Protein AF-A0A937B3D4-F1 (afdb_monomer_lite)

Radius of gyration: 26.05 Å; chains: 1; bounding box: 84×43×48 Å

Sequence (98 aa):
MPPPDTAGPAAAGEEQGPRRQDEQPDSSAPVQVKDLTRLSRGEIDMLKRGGFDIHGEKEKDTTGPVDLFKDRAANIYGGRQDGTGEAEPLHDNIRNYR

Foldseek 3Di:
DDDDDDDDDDDDDPPPDDDPPDPPPCPVPFAFLLQWAFDDPVLVVLCVVQPNCPPVVPPPDDQADWGWTAHPQQFIWIGHPVRGDGTHGPRDGSVVRD

Structure (mmCIF, N/CA/C/O backbone):
data_AF-A0A937B3D4-F1
#
_entry.id   AF-A0A937B3D4-F1
#
loop_
_atom_site.group_PDB
_atom_site.id
_atom_site.type_symbol
_atom_site.label_atom_id
_atom_site.label_alt_id
_atom_site.label_comp_id
_atom_site.label_asym_id
_atom_site.label_entity_id
_atom_site.label_seq_id
_atom_site.pdbx_PDB_ins_code
_atom_site.Cartn_x
_atom_site.Cartn_y
_atom_site.Cartn_z
_atom_site.occupancy
_atom_site.B_iso_or_equiv
_atom_site.auth_seq_id
_atom_site.auth_comp_id
_atom_site.auth_asym_id
_atom_site.auth_atom_id
_atom_site.pdbx_PDB_model_num
ATOM 1 N N . MET A 1 1 ? 73.235 -32.144 -28.015 1.00 48.69 1 MET A N 1
ATOM 2 C CA . MET A 1 1 ? 71.859 -31.682 -28.282 1.00 48.69 1 MET A CA 1
ATOM 3 C C . MET A 1 1 ? 71.451 -30.753 -27.144 1.00 48.69 1 MET A C 1
ATOM 5 O O . MET A 1 1 ? 71.393 -31.239 -26.022 1.00 48.69 1 MET A O 1
ATOM 9 N N . PRO A 1 2 ? 71.289 -29.442 -27.380 1.00 59.44 2 PRO A N 1
ATOM 10 C CA . PRO A 1 2 ? 70.661 -28.526 -26.423 1.00 59.44 2 PRO A CA 1
ATOM 11 C C . PRO A 1 2 ? 69.119 -28.674 -26.442 1.00 59.44 2 PRO A C 1
ATOM 13 O O . PRO A 1 2 ? 68.587 -29.153 -27.447 1.00 59.44 2 PRO A O 1
ATOM 16 N N . PRO A 1 3 ? 68.405 -28.321 -25.354 1.00 66.50 3 PRO A N 1
ATOM 17 C CA . PRO A 1 3 ? 66.940 -28.372 -25.294 1.00 66.50 3 PRO A CA 1
ATOM 18 C C . PRO A 1 3 ? 66.286 -27.248 -26.124 1.00 66.50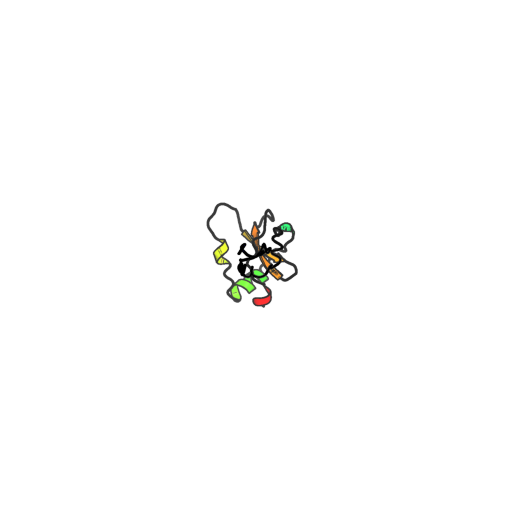 3 PRO A C 1
ATOM 20 O O . PRO A 1 3 ? 66.935 -26.232 -26.376 1.00 66.50 3 PRO A O 1
ATOM 23 N N . PRO A 1 4 ? 65.021 -27.420 -26.559 1.00 60.06 4 PRO A N 1
ATOM 24 C CA . PRO A 1 4 ? 64.327 -26.440 -27.383 1.00 60.06 4 PRO A CA 1
ATOM 25 C C . PRO A 1 4 ? 63.819 -25.249 -26.561 1.00 60.06 4 PRO A C 1
ATOM 27 O O . PRO A 1 4 ? 63.293 -25.407 -25.459 1.00 60.06 4 PRO A O 1
ATOM 30 N N . ASP A 1 5 ? 63.931 -24.066 -27.159 1.00 55.09 5 ASP A N 1
ATOM 31 C CA . ASP A 1 5 ? 63.152 -22.874 -26.838 1.00 55.09 5 ASP A CA 1
ATOM 32 C C . ASP A 1 5 ? 61.651 -23.198 -26.879 1.00 55.09 5 ASP A C 1
ATOM 34 O O . ASP A 1 5 ? 61.111 -23.639 -27.895 1.00 55.09 5 ASP A O 1
ATOM 38 N N . THR A 1 6 ? 60.944 -22.956 -25.781 1.00 64.56 6 THR A N 1
ATOM 39 C CA . THR A 1 6 ? 59.486 -22.797 -25.792 1.00 64.56 6 THR A CA 1
ATOM 40 C C . THR A 1 6 ? 59.162 -21.581 -24.944 1.00 64.56 6 THR A C 1
ATOM 42 O O . THR A 1 6 ? 58.922 -21.660 -23.742 1.00 64.56 6 THR A O 1
ATOM 45 N N . ALA A 1 7 ? 59.221 -20.424 -25.599 1.00 56.25 7 ALA A N 1
ATOM 46 C CA . ALA A 1 7 ? 58.589 -19.213 -25.120 1.00 56.25 7 ALA A CA 1
ATOM 47 C C . ALA A 1 7 ? 57.066 -19.382 -25.218 1.00 56.25 7 ALA A C 1
ATOM 49 O O . ALA A 1 7 ? 56.525 -19.626 -26.295 1.00 56.25 7 ALA A O 1
ATOM 50 N N . GLY A 1 8 ? 56.382 -19.228 -24.090 1.00 49.72 8 GLY A N 1
ATOM 51 C CA . GLY A 1 8 ? 54.931 -19.104 -24.043 1.00 49.72 8 GLY A CA 1
ATOM 52 C C . GLY A 1 8 ? 54.437 -18.990 -22.607 1.00 49.72 8 GLY A C 1
ATOM 53 O O . GLY A 1 8 ? 54.252 -20.016 -21.956 1.00 49.72 8 GLY A O 1
ATOM 54 N N . PRO A 1 9 ? 54.234 -17.776 -22.073 1.00 57.53 9 PRO A N 1
ATOM 55 C CA . PRO A 1 9 ? 53.463 -17.603 -20.861 1.00 57.53 9 PRO A CA 1
ATOM 56 C C . PRO A 1 9 ? 51.973 -17.426 -21.183 1.00 57.53 9 PRO A C 1
ATOM 58 O O . PRO A 1 9 ? 51.603 -16.848 -22.201 1.00 57.53 9 PRO A O 1
ATOM 61 N N . ALA A 1 10 ? 51.166 -17.846 -20.207 1.00 42.47 10 ALA A N 1
ATOM 62 C CA . ALA A 1 10 ? 49.790 -17.433 -19.938 1.00 42.47 10 ALA A CA 1
ATOM 63 C C . ALA A 1 10 ? 48.692 -17.978 -20.870 1.00 42.47 10 ALA A C 1
ATOM 65 O O . ALA A 1 10 ? 48.411 -17.441 -21.932 1.00 42.47 10 ALA A O 1
ATOM 66 N N . ALA A 1 11 ? 47.959 -18.990 -20.410 1.00 45.22 11 ALA A N 1
ATOM 67 C CA . ALA A 1 11 ? 46.813 -18.782 -19.518 1.00 45.22 11 ALA A CA 1
ATOM 68 C C . ALA A 1 11 ? 46.056 -20.113 -19.395 1.00 45.22 11 ALA A C 1
ATOM 70 O O . ALA A 1 11 ? 45.165 -20.429 -20.178 1.00 45.22 11 ALA A O 1
ATOM 71 N N . ALA A 1 12 ? 46.454 -20.921 -18.414 1.00 50.56 12 ALA A N 1
ATOM 72 C CA . ALA A 1 12 ? 45.562 -21.922 -17.854 1.00 50.56 12 ALA A CA 1
ATOM 73 C C . ALA A 1 12 ? 44.542 -21.186 -16.979 1.00 50.56 12 ALA A C 1
ATOM 75 O O . ALA A 1 12 ? 44.935 -20.354 -16.162 1.00 50.56 12 ALA A O 1
ATOM 76 N N . GLY A 1 13 ? 43.263 -21.502 -17.146 1.00 48.06 13 GLY A N 1
ATOM 77 C CA . GLY A 1 13 ? 42.204 -21.002 -16.279 1.00 48.06 13 GLY A CA 1
ATOM 78 C C . GLY A 1 13 ? 40.923 -20.755 -17.049 1.00 48.06 13 GLY A C 1
ATOM 79 O O . GLY A 1 13 ? 40.628 -19.629 -17.429 1.00 48.06 13 GLY A O 1
ATOM 80 N N . GLU A 1 14 ? 40.161 -21.820 -17.272 1.00 53.94 14 GLU A N 1
ATOM 81 C CA . GLU A 1 14 ? 38.732 -21.735 -17.554 1.00 53.94 14 GLU A CA 1
ATOM 82 C C . GLU A 1 14 ? 38.040 -21.034 -16.375 1.00 53.94 14 GLU A C 1
ATOM 84 O O . GLU A 1 14 ? 37.559 -21.668 -15.440 1.00 53.94 14 GLU A O 1
ATOM 89 N N . GLU A 1 15 ? 37.999 -19.704 -16.392 1.00 52.56 15 GLU A N 1
ATOM 90 C CA . GLU A 1 15 ? 37.149 -18.930 -15.493 1.00 52.56 15 GLU A CA 1
ATOM 91 C C . GLU A 1 15 ? 35.716 -18.919 -16.039 1.00 52.56 15 GLU A C 1
ATOM 93 O O . GLU A 1 15 ? 35.210 -17.911 -16.526 1.00 52.56 15 GLU A O 1
ATOM 98 N N . GLN A 1 16 ? 35.018 -20.053 -15.932 1.00 49.69 16 GLN A N 1
ATOM 99 C CA . GLN A 1 16 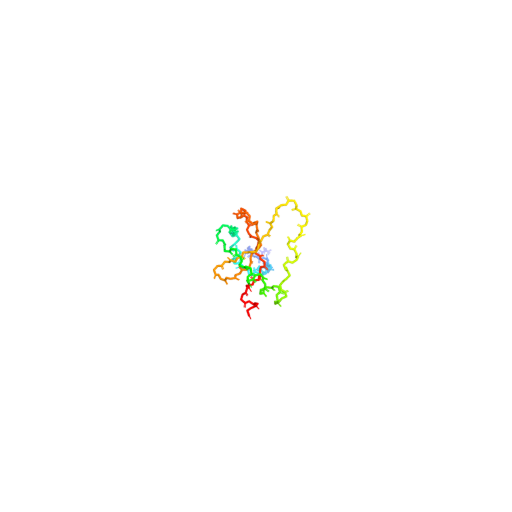? 33.555 -20.032 -15.837 1.00 49.69 16 GLN A CA 1
ATOM 100 C C . GLN A 1 16 ? 33.174 -19.712 -14.387 1.00 49.69 16 GLN A C 1
ATOM 102 O O . GLN A 1 16 ? 32.668 -20.549 -13.641 1.00 49.69 16 GLN A O 1
ATOM 107 N N . GLY A 1 17 ? 33.463 -18.473 -13.982 1.00 43.88 17 GLY A N 1
ATOM 108 C CA . GLY A 1 17 ? 32.870 -17.866 -12.795 1.00 43.88 17 GLY A CA 1
ATOM 109 C C . GLY A 1 17 ? 31.349 -17.755 -12.971 1.00 43.88 17 GLY A C 1
ATOM 110 O O . GLY A 1 17 ? 30.868 -17.644 -14.103 1.00 43.88 17 GLY A O 1
ATOM 111 N N . PRO A 1 18 ? 30.566 -17.837 -11.882 1.00 50.75 18 PRO A N 1
ATOM 112 C CA . PRO A 1 18 ? 29.126 -18.032 -11.957 1.00 50.75 18 PRO A CA 1
ATOM 113 C C . PRO A 1 18 ? 28.473 -16.886 -12.728 1.00 50.75 18 PRO A C 1
ATOM 115 O O . PRO A 1 18 ? 28.790 -15.719 -12.496 1.00 50.75 18 PRO A O 1
ATOM 118 N N . ARG A 1 19 ? 27.528 -17.234 -13.614 1.00 51.69 19 ARG A N 1
ATOM 119 C CA . ARG A 1 19 ? 26.528 -16.311 -14.161 1.00 51.69 19 ARG A CA 1
ATOM 120 C C . ARG A 1 19 ? 25.948 -15.516 -12.993 1.00 51.69 19 ARG A C 1
ATOM 122 O O . ARG A 1 19 ? 25.121 -16.044 -12.250 1.00 51.69 19 ARG A O 1
ATOM 129 N N . ARG A 1 20 ? 26.409 -14.279 -12.797 1.00 54.53 20 ARG A N 1
ATOM 130 C CA . ARG A 1 20 ? 25.749 -13.366 -11.873 1.00 54.53 20 ARG A CA 1
ATOM 131 C C . ARG A 1 20 ? 24.444 -12.978 -12.540 1.00 54.53 20 ARG A C 1
ATOM 133 O O . ARG A 1 20 ? 24.428 -12.280 -13.547 1.00 54.53 20 ARG A O 1
ATOM 140 N N . GLN A 1 21 ? 23.413 -13.634 -12.020 1.00 47.97 21 GLN A N 1
ATOM 141 C CA . GLN A 1 21 ? 22.006 -13.302 -12.103 1.00 47.97 21 GLN A CA 1
ATOM 142 C C . GLN A 1 21 ? 21.818 -11.809 -12.324 1.00 47.97 21 GLN A C 1
ATOM 144 O O . GLN A 1 21 ? 22.437 -11.005 -11.631 1.00 47.97 21 GLN A O 1
ATOM 149 N N . ASP A 1 22 ? 20.984 -11.518 -13.316 1.00 44.78 22 ASP A N 1
ATOM 150 C CA . ASP A 1 22 ? 20.075 -10.387 -13.366 1.00 44.78 22 ASP A CA 1
ATOM 151 C C . ASP A 1 22 ? 20.440 -9.273 -12.389 1.00 44.78 22 ASP A C 1
ATOM 153 O O . ASP A 1 22 ? 20.007 -9.252 -11.237 1.00 44.78 22 ASP A O 1
ATOM 157 N N . GLU A 1 23 ? 21.224 -8.321 -12.886 1.00 46.25 23 GLU A N 1
ATOM 158 C CA . GLU A 1 23 ? 21.262 -6.967 -12.356 1.00 46.25 23 GLU A CA 1
ATOM 159 C C . GLU A 1 23 ? 19.861 -6.376 -12.600 1.00 46.25 23 GLU A C 1
ATOM 161 O O . GLU A 1 23 ? 19.624 -5.583 -13.512 1.00 46.25 23 GLU A O 1
ATOM 166 N N . GLN A 1 24 ? 18.874 -6.851 -11.827 1.00 50.38 24 GLN A N 1
ATOM 167 C CA . GLN A 1 24 ? 17.694 -6.061 -11.548 1.00 50.38 24 GLN A CA 1
ATOM 168 C C . GLN A 1 24 ? 18.250 -4.745 -11.018 1.00 50.38 24 GLN A C 1
ATOM 170 O O . GLN A 1 24 ? 19.084 -4.769 -10.107 1.00 50.38 24 GLN A O 1
ATOM 175 N N . PRO A 1 25 ? 17.850 -3.596 -11.579 1.00 47.69 25 PRO A N 1
ATOM 176 C CA . PRO A 1 25 ? 18.071 -2.354 -10.890 1.00 47.69 25 PRO A CA 1
ATOM 177 C C . PRO A 1 25 ? 17.204 -2.448 -9.637 1.00 47.69 25 PRO A C 1
ATOM 179 O O . PRO A 1 25 ? 16.044 -2.042 -9.635 1.00 47.69 25 PRO A O 1
ATOM 182 N N . ASP A 1 26 ? 17.775 -2.998 -8.570 1.00 51.81 26 ASP A N 1
ATOM 183 C CA . ASP A 1 26 ? 17.441 -2.644 -7.209 1.00 51.81 26 ASP A CA 1
ATOM 184 C C . ASP A 1 26 ? 17.778 -1.152 -7.131 1.00 51.81 26 ASP A C 1
ATOM 186 O O . ASP A 1 26 ? 18.836 -0.708 -6.690 1.00 51.81 26 ASP A O 1
ATOM 190 N N . SER A 1 27 ? 16.887 -0.332 -7.691 1.00 50.94 27 SER A N 1
ATOM 191 C CA . SER A 1 27 ? 16.747 1.056 -7.300 1.00 50.94 27 SER A CA 1
ATOM 192 C C . SER A 1 27 ? 16.192 1.010 -5.882 1.00 50.94 27 SER A C 1
ATOM 194 O O . SER A 1 27 ? 15.046 1.376 -5.644 1.00 50.94 27 SER A O 1
ATOM 196 N N . SER A 1 28 ? 17.026 0.535 -4.950 1.00 57.03 28 SER A N 1
ATOM 197 C CA . SER A 1 28 ? 16.855 0.527 -3.500 1.00 57.03 28 SER A CA 1
ATOM 198 C C . SER A 1 28 ? 16.951 1.959 -2.965 1.00 57.03 28 SER A C 1
ATOM 200 O O . SER A 1 28 ? 17.588 2.227 -1.948 1.00 57.03 28 SER A O 1
ATOM 202 N N . ALA A 1 29 ? 16.377 2.927 -3.684 1.00 61.22 29 ALA A N 1
ATOM 203 C CA . ALA A 1 29 ? 16.119 4.222 -3.102 1.00 61.22 29 ALA A CA 1
ATOM 204 C C . ALA A 1 29 ? 15.022 3.987 -2.061 1.00 61.22 29 ALA A C 1
ATOM 206 O O . ALA A 1 29 ? 13.951 3.489 -2.425 1.00 61.22 29 ALA A O 1
ATOM 207 N N . PRO A 1 30 ? 15.273 4.294 -0.782 1.00 67.25 30 PRO A N 1
ATOM 208 C CA . PRO A 1 30 ? 14.258 4.110 0.230 1.00 67.25 30 PRO A CA 1
ATOM 209 C C . PRO A 1 30 ? 13.055 4.979 -0.118 1.00 67.25 30 PRO A C 1
ATOM 211 O O . PRO A 1 30 ? 13.154 6.205 -0.236 1.00 67.25 30 PRO A O 1
ATOM 214 N N . VAL A 1 31 ? 11.918 4.327 -0.344 1.00 82.62 31 VAL A N 1
ATOM 215 C CA . VAL A 1 31 ? 10.670 5.012 -0.657 1.00 82.62 31 VAL A CA 1
ATOM 216 C C . VAL A 1 31 ? 10.186 5.641 0.637 1.00 82.62 31 VAL A C 1
ATOM 218 O O . VAL A 1 31 ? 9.914 4.939 1.602 1.00 82.62 31 VAL A O 1
ATOM 221 N N . GLN A 1 32 ? 10.104 6.967 0.704 1.00 86.81 32 GLN A N 1
ATOM 222 C CA . GLN A 1 32 ? 9.613 7.617 1.915 1.00 86.81 32 GLN A CA 1
ATOM 223 C C . GLN A 1 32 ? 8.092 7.569 1.949 1.00 86.81 32 GLN A C 1
ATOM 225 O O . GLN A 1 32 ? 7.423 7.840 0.952 1.00 86.81 32 GLN A O 1
ATOM 230 N N . VAL A 1 33 ? 7.532 7.335 3.137 1.00 85.56 33 VAL A N 1
ATOM 231 C CA . VAL A 1 33 ? 6.074 7.329 3.339 1.00 85.56 33 VAL A CA 1
ATOM 232 C C . VAL A 1 33 ? 5.434 8.657 2.892 1.00 85.56 33 VAL A C 1
ATOM 234 O O . VAL A 1 33 ? 4.305 8.674 2.412 1.00 85.56 33 VAL A O 1
ATOM 237 N N . LYS A 1 34 ? 6.171 9.774 2.990 1.00 86.44 34 LYS A N 1
ATOM 238 C CA . LYS A 1 34 ? 5.722 11.115 2.568 1.00 86.44 34 LYS A CA 1
ATOM 239 C C . LYS A 1 34 ? 5.473 11.251 1.068 1.00 86.44 34 LYS A C 1
ATOM 241 O O . LYS A 1 34 ? 4.647 12.073 0.677 1.00 86.44 34 LYS A O 1
ATOM 246 N N . ASP A 1 35 ? 6.186 10.483 0.250 1.00 87.56 35 ASP A N 1
ATOM 247 C CA . ASP A 1 35 ? 6.051 10.501 -1.209 1.00 87.56 35 ASP A CA 1
ATOM 248 C C . ASP A 1 35 ? 4.926 9.574 -1.696 1.00 87.56 35 ASP A C 1
ATOM 250 O O . ASP A 1 35 ? 4.568 9.571 -2.878 1.00 87.56 35 ASP A O 1
ATOM 254 N N . LEU A 1 36 ? 4.339 8.800 -0.779 1.00 88.88 36 LEU A N 1
ATOM 255 C CA . LEU A 1 36 ? 3.276 7.855 -1.057 1.00 88.88 36 LEU A CA 1
ATOM 256 C C . LEU A 1 36 ? 1.906 8.393 -0.654 1.00 88.88 36 LEU A C 1
ATOM 258 O O . LEU A 1 36 ? 1.739 9.253 0.210 1.00 88.88 36 LEU A O 1
ATOM 262 N N . THR A 1 37 ? 0.879 7.847 -1.294 1.00 91.06 37 THR A N 1
ATOM 263 C CA . THR A 1 37 ? -0.511 8.151 -0.966 1.00 91.06 37 THR A CA 1
ATOM 264 C C . THR A 1 37 ? -1.046 7.087 -0.026 1.00 91.06 37 THR A C 1
ATOM 266 O O . THR A 1 37 ? -1.054 5.913 -0.379 1.00 91.06 37 THR A O 1
ATOM 269 N N . ARG A 1 38 ? -1.543 7.477 1.150 1.00 89.94 38 ARG A N 1
ATOM 270 C CA . ARG A 1 38 ? -2.219 6.538 2.057 1.00 89.94 38 ARG A CA 1
ATOM 271 C C . ARG A 1 38 ? -3.420 5.901 1.360 1.00 89.94 38 ARG A C 1
ATOM 273 O O . ARG A 1 38 ? -4.188 6.596 0.688 1.00 89.94 38 ARG A O 1
ATOM 280 N N . LEU A 1 39 ? -3.591 4.594 1.530 1.00 88.50 39 LEU A N 1
ATOM 281 C CA . LEU A 1 39 ? -4.752 3.896 1.001 1.00 88.50 39 LEU A CA 1
ATOM 282 C C . LEU A 1 39 ? -6.034 4.412 1.654 1.00 88.50 39 LEU A C 1
ATOM 284 O O . LEU A 1 39 ? -6.123 4.622 2.865 1.00 88.50 39 LEU A O 1
ATOM 288 N N . SER A 1 40 ? -7.060 4.609 0.833 1.00 89.00 40 SER A N 1
ATOM 289 C CA . SER A 1 40 ? -8.379 4.984 1.335 1.00 89.00 40 SER A CA 1
ATOM 290 C C . SER A 1 40 ? -9.056 3.799 2.024 1.00 89.00 40 SER A C 1
ATOM 292 O O . SER A 1 40 ? -8.786 2.642 1.715 1.00 89.00 40 SER A O 1
ATOM 294 N N . ARG A 1 41 ? -10.040 4.059 2.893 1.00 86.31 41 ARG A N 1
ATOM 295 C CA . ARG A 1 41 ? -10.806 2.983 3.546 1.00 86.31 41 ARG A CA 1
ATOM 296 C C . ARG A 1 41 ? -11.407 1.985 2.545 1.00 86.31 41 ARG A C 1
ATOM 298 O O . ARG A 1 41 ? -11.309 0.788 2.761 1.00 86.31 41 ARG A O 1
ATOM 305 N N . GLY A 1 42 ? -11.956 2.472 1.429 1.00 89.06 42 GLY A N 1
ATOM 306 C CA . GLY A 1 42 ? -12.501 1.608 0.374 1.00 89.06 42 GLY A CA 1
ATOM 307 C C . GLY A 1 42 ? -11.450 0.739 -0.326 1.00 89.06 42 GLY A C 1
ATOM 308 O O . GLY A 1 42 ? -11.752 -0.376 -0.730 1.00 89.06 42 GLY A O 1
ATOM 309 N N . GLU A 1 43 ? -10.214 1.225 -0.422 1.00 88.75 43 GLU A N 1
ATOM 310 C CA . GLU A 1 43 ? -9.077 0.488 -0.982 1.00 88.75 43 GLU A CA 1
ATOM 311 C C . GLU A 1 43 ? -8.604 -0.610 -0.029 1.00 88.75 43 GLU A C 1
ATOM 313 O O . GLU A 1 43 ? -8.408 -1.748 -0.436 1.00 88.75 43 GLU A O 1
ATOM 318 N N . ILE A 1 44 ? -8.525 -0.298 1.264 1.00 86.56 44 ILE A N 1
ATOM 319 C CA . ILE A 1 44 ? -8.240 -1.280 2.315 1.00 86.56 44 ILE A CA 1
ATOM 320 C C . ILE A 1 44 ? -9.330 -2.365 2.353 1.00 86.56 44 ILE A C 1
ATOM 322 O O . ILE A 1 44 ? -9.023 -3.549 2.469 1.00 86.56 44 ILE A O 1
ATOM 326 N N . ASP A 1 45 ? -10.607 -1.991 2.239 1.00 87.94 45 ASP A N 1
ATOM 327 C CA . ASP A 1 45 ? -11.719 -2.948 2.161 1.00 87.94 45 ASP A CA 1
ATOM 328 C C . ASP A 1 45 ? -11.644 -3.830 0.898 1.00 87.94 45 ASP A C 1
ATOM 330 O O . ASP A 1 45 ? -11.950 -5.021 0.964 1.00 87.94 45 ASP A O 1
ATOM 334 N N . MET A 1 46 ? -11.207 -3.276 -0.237 1.00 88.75 46 MET A N 1
ATOM 335 C CA . MET A 1 46 ? -10.983 -4.019 -1.483 1.00 88.75 46 MET A CA 1
ATOM 336 C C . MET A 1 46 ? -9.869 -5.061 -1.324 1.00 88.75 46 MET A C 1
ATOM 338 O O . MET A 1 46 ? -10.076 -6.230 -1.644 1.00 88.75 46 MET A O 1
ATOM 342 N N . LEU A 1 47 ? -8.740 -4.667 -0.731 1.00 86.88 47 LEU A N 1
ATOM 343 C CA . LEU A 1 47 ? -7.630 -5.562 -0.402 1.00 86.88 47 LEU A CA 1
ATOM 344 C C . LEU A 1 47 ? -8.080 -6.722 0.494 1.00 86.88 47 LEU A C 1
ATOM 346 O O . LEU A 1 47 ? -7.865 -7.885 0.158 1.00 86.88 47 LEU A O 1
ATOM 350 N N . LYS A 1 48 ? -8.804 -6.423 1.580 1.00 85.19 48 LYS A N 1
ATOM 351 C CA . LYS A 1 48 ? -9.362 -7.455 2.472 1.00 85.19 48 LYS A CA 1
ATOM 352 C C . LYS A 1 48 ? -10.298 -8.410 1.742 1.00 85.19 48 LYS A C 1
ATOM 354 O O . LYS A 1 48 ? -10.262 -9.612 1.988 1.00 85.19 48 LYS A O 1
ATOM 359 N N . ARG A 1 49 ? -11.152 -7.889 0.856 1.00 86.81 49 ARG A N 1
ATOM 360 C CA . ARG A 1 49 ? -12.094 -8.710 0.081 1.00 86.81 49 ARG A CA 1
ATOM 361 C C . ARG A 1 49 ? -11.396 -9.630 -0.906 1.00 86.81 49 ARG A C 1
ATOM 363 O O . ARG A 1 49 ? -11.858 -10.751 -1.082 1.00 86.81 49 ARG A O 1
ATOM 370 N N . GLY A 1 50 ? -10.318 -9.175 -1.533 1.00 83.12 50 GLY A N 1
ATOM 371 C CA . GLY A 1 50 ? -9.553 -10.008 -2.453 1.00 83.12 50 GLY A CA 1
ATOM 372 C C . GLY A 1 50 ? -8.460 -10.846 -1.777 1.00 83.12 50 GLY A C 1
ATOM 373 O O . GLY A 1 50 ? -7.653 -11.452 -2.472 1.00 83.12 50 GLY A O 1
ATOM 374 N N . GLY A 1 51 ? -8.457 -10.931 -0.442 1.00 81.94 51 GLY A N 1
ATOM 375 C CA . GLY A 1 51 ? -7.608 -11.858 0.310 1.00 81.94 51 GLY A CA 1
ATOM 376 C C . GLY A 1 51 ? -6.195 -11.354 0.599 1.00 81.94 51 GLY A C 1
ATOM 377 O O . GLY A 1 51 ? -5.342 -12.157 0.961 1.00 81.94 51 GLY A O 1
ATOM 378 N N . PHE A 1 52 ? -5.937 -10.052 0.458 1.00 83.31 52 PHE A N 1
ATOM 379 C CA . PHE A 1 52 ? -4.681 -9.458 0.904 1.00 83.31 52 PHE A CA 1
ATOM 380 C C . PHE A 1 52 ? -4.618 -9.485 2.438 1.00 83.31 52 PHE A C 1
ATOM 382 O O . PHE A 1 52 ? -5.508 -8.960 3.121 1.00 83.31 52 PHE A O 1
ATOM 389 N N . ASP A 1 53 ? -3.579 -10.115 2.984 1.00 73.12 53 ASP A N 1
ATOM 390 C CA . ASP A 1 53 ? -3.416 -10.264 4.427 1.00 73.12 53 ASP A CA 1
ATOM 391 C C . ASP A 1 53 ? -2.840 -8.981 5.042 1.00 73.12 53 ASP A C 1
ATOM 393 O O . ASP A 1 53 ? -1.638 -8.789 5.169 1.00 73.12 53 ASP A O 1
ATOM 397 N N . ILE A 1 54 ? -3.739 -8.083 5.449 1.00 67.38 54 ILE A N 1
ATOM 398 C CA . ILE A 1 54 ? -3.400 -6.861 6.206 1.00 67.38 54 ILE A CA 1
ATOM 399 C C . ILE A 1 54 ? -3.116 -7.195 7.686 1.00 67.38 54 ILE A C 1
ATOM 401 O O . ILE A 1 54 ? -2.851 -6.316 8.505 1.00 67.38 54 ILE A O 1
ATOM 405 N N . HIS A 1 55 ? -3.246 -8.467 8.078 1.00 60.19 55 HIS A N 1
ATOM 406 C CA . HIS A 1 55 ? -3.126 -8.911 9.461 1.00 60.19 55 HIS A CA 1
ATOM 407 C C . HIS A 1 55 ? -1.676 -9.211 9.878 1.00 60.19 55 HIS A C 1
ATOM 409 O O . HIS A 1 55 ? -1.423 -9.247 11.085 1.00 60.19 55 HIS A O 1
ATOM 415 N N . GLY A 1 56 ? -0.735 -9.313 8.933 1.00 49.22 56 GLY A N 1
ATOM 416 C CA . GLY A 1 56 ? 0.706 -9.433 9.198 1.00 49.22 56 GLY A CA 1
ATOM 417 C C . GLY A 1 56 ? 1.362 -8.190 9.821 1.00 49.22 56 GLY A C 1
ATOM 418 O O . GLY A 1 56 ? 2.252 -8.321 10.650 1.00 49.22 56 GLY A O 1
ATOM 419 N N . GLU A 1 57 ? 0.870 -6.979 9.541 1.00 50.53 57 GLU A N 1
ATOM 420 C CA . GLU A 1 57 ? 1.460 -5.719 10.049 1.00 50.53 57 GLU A CA 1
ATOM 421 C C . GLU A 1 57 ? 1.064 -5.365 11.494 1.00 50.53 57 GLU A C 1
ATOM 423 O O . GLU A 1 57 ? 1.372 -4.286 12.001 1.00 50.53 57 GLU A O 1
ATOM 428 N N . LYS A 1 58 ? 0.397 -6.282 12.205 1.00 48.25 58 LYS A N 1
ATOM 429 C CA . LYS A 1 58 ? 0.309 -6.229 13.671 1.00 48.25 58 LYS A CA 1
ATOM 430 C C . LYS A 1 58 ? 1.438 -7.029 14.314 1.00 48.25 58 LYS A C 1
ATOM 432 O O . LYS A 1 58 ? 1.219 -7.646 15.360 1.00 48.25 58 LYS A O 1
ATOM 437 N N . GLU A 1 59 ? 2.632 -7.045 13.723 1.00 45.25 59 GLU A N 1
ATOM 438 C CA . GLU A 1 59 ? 3.788 -7.485 14.485 1.00 45.25 59 GLU A CA 1
ATOM 439 C C . GLU A 1 59 ? 4.018 -6.515 15.642 1.00 45.25 59 GLU A C 1
ATOM 441 O O . GLU A 1 59 ? 4.042 -5.289 15.544 1.00 45.25 59 GLU A O 1
ATOM 446 N N . LYS A 1 60 ? 4.013 -7.139 16.805 1.00 43.66 60 LYS A N 1
ATOM 447 C CA . LYS A 1 60 ? 3.845 -6.580 18.128 1.00 43.66 60 LYS A CA 1
ATOM 448 C C . LYS A 1 60 ? 5.177 -5.989 18.583 1.00 43.66 60 LYS A C 1
ATOM 450 O O . LYS A 1 60 ? 5.700 -6.433 19.593 1.00 43.66 60 LYS A O 1
ATOM 455 N N . ASP A 1 61 ? 5.728 -5.026 17.846 1.00 43.59 61 ASP A N 1
ATOM 456 C CA . ASP A 1 61 ? 7.029 -4.445 18.177 1.00 43.59 61 ASP A CA 1
ATOM 457 C C . ASP A 1 61 ? 7.034 -2.912 18.066 1.00 43.59 61 ASP A C 1
ATOM 459 O O . ASP A 1 61 ? 7.279 -2.311 17.027 1.00 43.59 61 ASP A O 1
ATOM 463 N N . THR A 1 62 ? 6.701 -2.278 19.194 1.00 47.31 62 THR A N 1
ATOM 464 C CA . THR A 1 62 ? 7.329 -1.049 19.723 1.00 47.31 62 THR A CA 1
ATOM 465 C C . THR A 1 62 ? 7.390 0.219 18.834 1.00 47.31 62 THR A C 1
ATOM 467 O O . THR A 1 62 ? 8.007 1.208 19.224 1.00 47.31 62 THR A O 1
ATOM 470 N N . THR A 1 63 ? 6.707 0.259 17.685 1.00 51.62 63 THR A N 1
ATOM 471 C CA . THR A 1 63 ? 6.912 1.268 16.624 1.00 51.62 63 THR A CA 1
ATOM 472 C C . THR A 1 63 ? 5.586 1.827 16.061 1.00 51.62 63 THR A C 1
ATOM 474 O O . THR A 1 63 ? 5.394 1.952 14.863 1.00 51.62 63 THR A O 1
ATOM 477 N N . GLY A 1 64 ? 4.653 2.239 16.927 1.00 58.34 64 GLY A N 1
ATOM 478 C CA . GLY A 1 64 ? 3.462 3.015 16.523 1.00 58.34 64 GLY A CA 1
ATOM 479 C C . GLY A 1 64 ? 2.495 2.314 15.541 1.00 58.34 64 GLY A C 1
ATOM 480 O O . GLY A 1 64 ? 2.682 1.152 15.195 1.00 58.34 64 GLY A O 1
ATOM 481 N N . PRO A 1 65 ? 1.398 2.979 15.134 1.00 71.00 65 PRO A N 1
ATOM 482 C CA . PRO A 1 65 ? 0.481 2.429 14.142 1.00 71.00 65 PRO A CA 1
ATOM 483 C C . PRO A 1 65 ? 1.111 2.465 12.740 1.00 71.00 65 PRO A C 1
ATOM 485 O O . PRO A 1 65 ? 1.550 3.519 12.270 1.00 71.00 65 PRO A O 1
ATOM 488 N N . VAL A 1 66 ? 1.140 1.312 12.074 1.00 76.88 66 VAL A N 1
ATOM 489 C CA . VAL A 1 66 ? 1.537 1.167 10.666 1.00 76.88 66 VAL A CA 1
ATOM 490 C C . VAL A 1 66 ? 0.277 1.205 9.797 1.00 76.88 66 VAL A C 1
ATOM 492 O O . VAL A 1 66 ? -0.799 0.773 10.224 1.00 76.88 66 VAL A O 1
ATOM 495 N N . ASP A 1 67 ? 0.385 1.800 8.617 1.00 85.31 67 ASP A N 1
ATOM 496 C CA . ASP A 1 67 ? -0.688 1.920 7.639 1.00 85.31 67 ASP A CA 1
ATOM 497 C C . ASP A 1 67 ? -0.186 1.553 6.241 1.00 85.31 67 ASP A C 1
ATOM 499 O O . ASP A 1 67 ? 1.017 1.508 5.982 1.00 85.31 67 ASP A O 1
ATOM 503 N N . LEU A 1 68 ? -1.129 1.338 5.329 1.00 88.31 68 LEU A N 1
ATOM 504 C CA . LEU A 1 68 ? -0.833 0.970 3.956 1.00 88.31 68 LEU A CA 1
ATOM 505 C C . LEU A 1 68 ? -0.862 2.200 3.055 1.00 88.31 68 LEU A C 1
ATOM 507 O O . LEU A 1 68 ? -1.769 3.038 3.093 1.00 88.31 68 LEU A O 1
ATOM 511 N N . PHE A 1 69 ? 0.118 2.263 2.174 1.00 90.25 69 PHE A N 1
ATOM 512 C CA . PHE A 1 69 ? 0.321 3.329 1.217 1.00 90.25 69 PHE A CA 1
ATOM 513 C C . PHE A 1 69 ? 0.440 2.753 -0.190 1.00 90.25 69 PHE A C 1
ATOM 515 O O . PHE A 1 69 ? 0.707 1.570 -0.384 1.00 90.25 69 PHE A O 1
ATOM 522 N N . LYS A 1 70 ? 0.235 3.609 -1.187 1.00 90.69 70 LYS A N 1
ATOM 523 C CA . LYS A 1 70 ? 0.443 3.292 -2.594 1.00 90.69 70 LYS A CA 1
ATOM 524 C C . LYS A 1 70 ? 1.243 4.366 -3.303 1.00 90.69 70 LYS A C 1
ATOM 526 O O . LYS A 1 70 ? 1.118 5.556 -2.995 1.00 90.69 70 LYS A O 1
ATOM 531 N N . ASP A 1 71 ? 1.998 3.950 -4.308 1.00 91.06 71 ASP A N 1
ATOM 532 C CA . ASP A 1 71 ? 2.612 4.870 -5.257 1.00 91.06 71 ASP A CA 1
ATOM 533 C C . ASP A 1 71 ? 1.688 5.134 -6.468 1.00 91.06 71 ASP A C 1
ATOM 535 O O . ASP A 1 71 ? 0.556 4.642 -6.554 1.00 91.06 71 ASP A O 1
ATOM 539 N N . ARG A 1 72 ? 2.162 5.925 -7.437 1.00 89.62 72 ARG A N 1
ATOM 540 C CA . ARG A 1 72 ? 1.406 6.250 -8.662 1.00 89.62 72 ARG A CA 1
ATOM 541 C C . ARG A 1 72 ? 1.147 5.035 -9.559 1.00 89.62 72 ARG A C 1
ATOM 543 O O . ARG A 1 72 ? 0.135 5.011 -10.261 1.00 89.62 72 ARG A O 1
ATOM 550 N N . ALA A 1 73 ? 2.030 4.041 -9.544 1.00 89.06 73 ALA A N 1
ATOM 551 C CA . ALA A 1 73 ? 1.862 2.759 -10.219 1.00 89.06 73 ALA A CA 1
ATOM 552 C C . ALA A 1 73 ? 0.931 1.798 -9.458 1.00 89.06 73 ALA A C 1
ATOM 554 O O . ALA A 1 73 ? 0.610 0.726 -9.975 1.00 89.06 73 ALA A O 1
ATOM 555 N N . ALA A 1 74 ? 0.412 2.224 -8.302 1.00 89.50 74 ALA A N 1
ATOM 556 C CA . ALA A 1 74 ? -0.507 1.476 -7.457 1.00 89.50 74 ALA A CA 1
ATOM 557 C C . ALA A 1 74 ? 0.136 0.256 -6.764 1.00 89.50 74 ALA A C 1
ATOM 559 O O . ALA 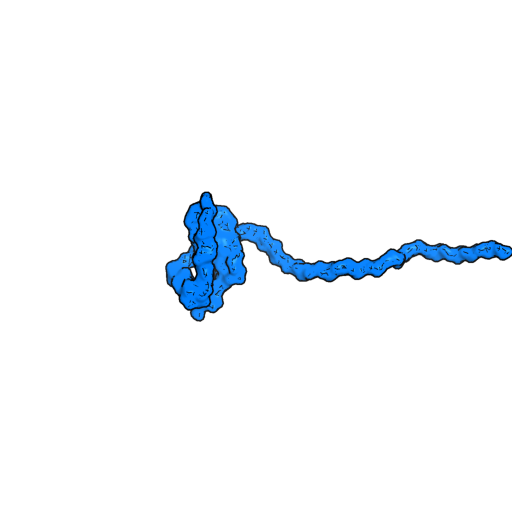A 1 74 ? -0.578 -0.651 -6.336 1.00 89.50 74 ALA A O 1
ATOM 560 N N . ASN A 1 75 ? 1.466 0.236 -6.630 1.00 90.25 75 ASN A N 1
ATOM 561 C CA . ASN A 1 75 ? 2.143 -0.740 -5.782 1.00 90.25 75 ASN A CA 1
ATOM 562 C C . ASN A 1 75 ? 1.875 -0.400 -4.318 1.00 90.25 75 ASN A C 1
ATOM 564 O O . ASN A 1 75 ? 1.725 0.773 -3.974 1.00 90.25 75 ASN A O 1
ATOM 568 N N . ILE A 1 76 ? 1.781 -1.425 -3.483 1.00 89.31 76 ILE A N 1
ATOM 569 C CA . ILE A 1 76 ? 1.421 -1.321 -2.074 1.00 89.31 76 ILE A CA 1
ATOM 570 C C . ILE A 1 76 ? 2.696 -1.303 -1.234 1.00 89.31 76 ILE A C 1
ATOM 572 O O . ILE A 1 76 ? 3.622 -2.084 -1.460 1.00 89.31 76 ILE A O 1
ATOM 576 N N . TYR A 1 77 ? 2.715 -0.416 -0.248 1.00 89.31 77 TYR A N 1
ATOM 577 C CA . TYR A 1 77 ? 3.801 -0.248 0.704 1.00 89.31 77 TYR A CA 1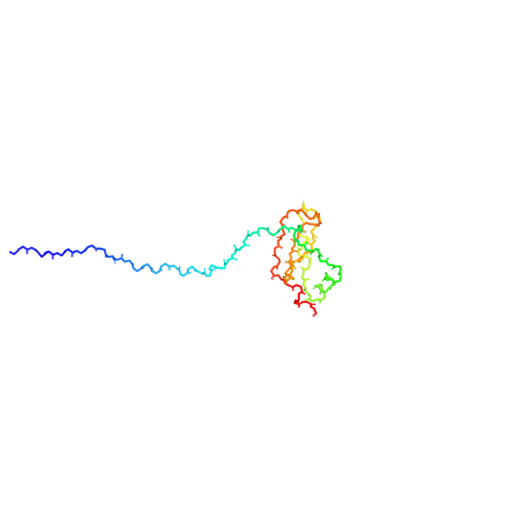
ATOM 578 C C . TYR A 1 77 ? 3.232 -0.182 2.125 1.00 89.31 77 TYR A C 1
ATOM 580 O O . TYR A 1 77 ? 2.191 0.442 2.333 1.00 89.31 77 TYR A O 1
ATOM 588 N N . GLY A 1 78 ? 3.910 -0.786 3.094 1.00 88.00 78 GLY A N 1
ATOM 589 C CA . GLY A 1 78 ? 3.640 -0.626 4.523 1.00 88.00 78 GLY A CA 1
ATOM 590 C C . GLY A 1 78 ? 4.497 0.504 5.087 1.00 88.00 78 GLY A C 1
ATOM 591 O O . GLY A 1 78 ? 5.660 0.654 4.723 1.00 88.00 78 GLY A O 1
ATOM 592 N N . GLY A 1 79 ? 3.948 1.359 5.941 1.00 86.31 79 GLY A N 1
ATOM 593 C CA . GLY A 1 79 ? 4.709 2.482 6.486 1.00 86.31 79 GLY A CA 1
ATOM 594 C C . GLY A 1 79 ? 4.089 3.076 7.738 1.00 86.31 79 GLY A C 1
ATOM 595 O O . GLY A 1 79 ? 2.917 2.871 8.039 1.00 86.31 79 GLY A O 1
ATOM 596 N N . ARG A 1 80 ? 4.861 3.853 8.502 1.00 83.94 80 ARG A N 1
ATOM 597 C CA . ARG A 1 80 ? 4.323 4.497 9.711 1.00 83.94 80 ARG A CA 1
ATOM 598 C C . ARG A 1 80 ? 3.186 5.454 9.354 1.00 83.94 80 ARG A C 1
ATOM 600 O O . ARG A 1 80 ? 3.352 6.332 8.506 1.00 83.94 80 ARG A O 1
ATOM 607 N N . GLN A 1 81 ? 2.069 5.363 10.074 1.00 81.75 81 GLN A N 1
ATOM 608 C CA . GLN A 1 81 ? 0.896 6.214 9.849 1.00 81.75 81 GLN A CA 1
ATOM 609 C C . GLN A 1 81 ? 1.212 7.716 9.993 1.00 81.75 81 GLN A C 1
ATOM 611 O O . GLN A 1 81 ? 0.611 8.539 9.302 1.00 81.75 81 GLN A O 1
ATOM 616 N N . ASP A 1 82 ? 2.174 8.075 10.849 1.00 79.88 82 ASP A N 1
ATOM 617 C CA . ASP A 1 82 ? 2.672 9.447 11.032 1.00 79.88 82 ASP A CA 1
ATOM 618 C C . ASP A 1 82 ? 3.388 10.027 9.794 1.00 79.88 82 ASP A C 1
ATOM 620 O O . ASP A 1 82 ? 3.803 11.187 9.807 1.00 79.88 82 ASP A O 1
ATOM 624 N N . GLY A 1 83 ? 3.566 9.249 8.720 1.00 73.44 83 GLY A N 1
ATOM 625 C CA . GLY A 1 83 ? 4.229 9.711 7.500 1.00 73.44 83 GLY A CA 1
ATOM 626 C C . GLY A 1 83 ? 5.720 9.971 7.710 1.00 73.44 83 GLY A C 1
ATOM 627 O O . GLY A 1 83 ? 6.304 10.846 7.072 1.00 73.44 83 GLY A O 1
ATOM 628 N N . THR A 1 84 ? 6.338 9.264 8.655 1.00 78.62 84 THR A N 1
ATOM 629 C CA . THR A 1 84 ? 7.764 9.381 8.971 1.00 78.62 84 THR A CA 1
ATOM 630 C C . THR A 1 84 ? 8.480 8.072 8.684 1.00 78.62 84 THR A C 1
ATOM 632 O O . THR A 1 84 ? 7.939 6.998 8.925 1.00 78.62 84 THR A O 1
ATOM 635 N N . GLY A 1 85 ? 9.713 8.177 8.196 1.00 81.56 85 GLY A N 1
ATOM 636 C CA . GLY A 1 85 ? 10.541 7.021 7.880 1.00 81.56 85 G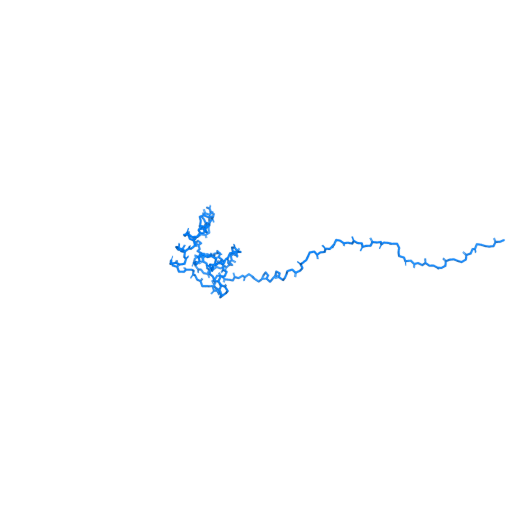LY A CA 1
ATOM 637 C C . GLY A 1 85 ? 10.306 6.456 6.484 1.00 81.56 85 GLY A C 1
ATOM 638 O O . GLY A 1 85 ? 9.711 7.088 5.603 1.00 81.56 85 GLY A O 1
ATOM 639 N N . GLU A 1 86 ? 10.857 5.268 6.311 1.00 85.06 86 GLU A N 1
ATOM 640 C CA . GLU A 1 86 ? 10.897 4.521 5.064 1.00 85.06 86 GLU A CA 1
ATOM 641 C C . GLU A 1 86 ? 9.657 3.625 4.987 1.00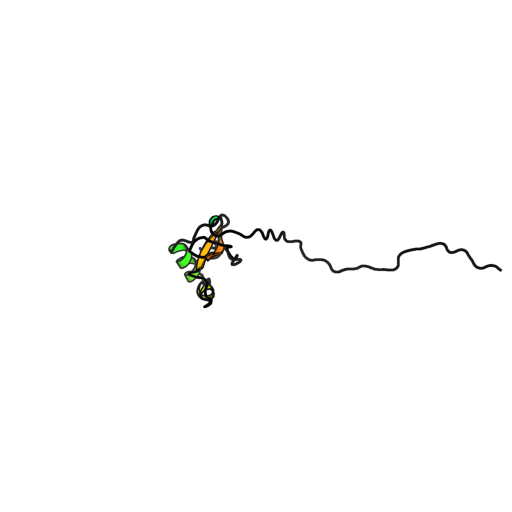 85.06 86 GLU A C 1
ATOM 643 O O . GLU A 1 86 ? 9.172 3.122 6.002 1.00 85.06 86 GLU A O 1
ATOM 648 N N . ALA A 1 87 ? 9.100 3.506 3.790 1.00 85.44 87 ALA A N 1
ATOM 649 C CA . ALA A 1 87 ? 7.996 2.622 3.483 1.00 85.44 87 ALA A CA 1
ATOM 650 C C . ALA A 1 87 ? 8.561 1.296 2.970 1.00 85.44 87 ALA A C 1
ATOM 652 O O . ALA A 1 87 ? 9.400 1.279 2.066 1.00 85.44 87 ALA A O 1
ATOM 653 N N . GLU A 1 88 ? 8.081 0.195 3.526 1.00 84.56 88 GLU A N 1
ATOM 654 C CA . GLU A 1 88 ? 8.450 -1.145 3.103 1.00 84.56 88 GLU A CA 1
ATOM 655 C C . GLU A 1 88 ? 7.585 -1.573 1.913 1.00 84.56 88 GLU A C 1
ATOM 657 O O . GLU A 1 88 ? 6.356 -1.554 2.007 1.00 84.56 88 GLU A O 1
ATOM 662 N N . PRO A 1 89 ? 8.179 -1.942 0.766 1.00 85.69 89 PRO A N 1
ATOM 663 C CA . PRO A 1 89 ? 7.419 -2.462 -0.360 1.00 85.69 89 PRO A CA 1
ATOM 664 C C . PRO A 1 89 ? 6.820 -3.824 -0.003 1.00 85.69 89 PRO A C 1
ATOM 666 O O . PRO A 1 89 ? 7.533 -4.761 0.337 1.00 85.69 89 PRO A O 1
ATOM 669 N N . LEU A 1 90 ? 5.505 -3.966 -0.159 1.00 83.88 90 LEU A N 1
ATOM 670 C CA . LEU A 1 90 ? 4.811 -5.242 0.057 1.00 83.88 90 LEU A CA 1
ATOM 671 C C . LEU A 1 90 ? 4.818 -6.125 -1.199 1.00 83.88 90 LEU A C 1
ATOM 673 O O . LEU A 1 90 ? 4.211 -7.190 -1.213 1.00 83.88 90 LEU A O 1
ATOM 677 N N . HIS A 1 91 ? 5.500 -5.669 -2.258 1.00 82.12 91 HIS A N 1
ATOM 678 C CA . HIS A 1 91 ? 5.613 -6.333 -3.562 1.00 82.12 91 HIS A CA 1
ATOM 679 C C . HIS A 1 91 ? 4.267 -6.746 -4.176 1.00 82.12 91 HIS A C 1
ATOM 681 O O . HIS A 1 91 ? 4.208 -7.635 -5.023 1.00 82.12 91 HIS A O 1
ATOM 687 N N . ASP A 1 92 ? 3.197 -6.053 -3.791 1.00 85.88 92 ASP A N 1
ATOM 688 C CA . ASP A 1 92 ? 1.851 -6.269 -4.298 1.00 85.88 92 ASP A CA 1
ATOM 689 C C . ASP A 1 92 ? 1.305 -4.989 -4.938 1.00 85.88 92 ASP A C 1
ATOM 691 O O . ASP A 1 92 ? 1.853 -3.897 -4.763 1.00 85.88 92 ASP A O 1
ATOM 695 N N . ASN A 1 93 ? 0.234 -5.106 -5.716 1.00 88.81 93 ASN A N 1
ATOM 696 C CA . ASN A 1 93 ? -0.381 -3.993 -6.421 1.00 88.81 93 ASN A CA 1
ATOM 697 C C . ASN A 1 93 ? -1.887 -3.994 -6.182 1.00 88.81 93 ASN A C 1
ATOM 699 O O . ASN A 1 93 ? -2.576 -4.974 -6.460 1.00 88.81 93 ASN A O 1
ATOM 703 N N . ILE A 1 94 ? -2.436 -2.862 -5.740 1.00 88.19 94 ILE A N 1
ATOM 704 C CA . ILE A 1 94 ? -3.866 -2.779 -5.414 1.00 88.19 94 ILE A CA 1
ATOM 705 C C . ILE A 1 94 ? -4.766 -3.074 -6.625 1.00 88.19 94 ILE A C 1
ATOM 707 O O . ILE A 1 94 ? -5.905 -3.513 -6.470 1.00 88.19 94 ILE A O 1
ATOM 711 N N . ARG A 1 95 ? -4.258 -2.910 -7.852 1.00 88.62 95 ARG A N 1
ATOM 712 C CA . ARG A 1 95 ? -4.994 -3.261 -9.076 1.00 88.62 95 ARG A CA 1
ATOM 713 C C . ARG A 1 95 ? -5.298 -4.753 -9.196 1.00 88.62 95 ARG A C 1
ATOM 715 O O . ARG A 1 95 ? -6.218 -5.089 -9.937 1.00 88.62 95 ARG A O 1
ATOM 722 N N . ASN A 1 96 ? -4.583 -5.614 -8.473 1.00 86.75 96 ASN A N 1
ATOM 723 C CA . ASN A 1 96 ? -4.848 -7.052 -8.424 1.00 86.75 96 ASN A CA 1
ATOM 724 C C . ASN A 1 96 ? -6.181 -7.385 -7.726 1.00 86.75 96 ASN A C 1
ATOM 726 O O . ASN A 1 96 ? -6.688 -8.490 -7.891 1.00 86.75 96 ASN A O 1
ATOM 730 N N . TYR A 1 97 ? -6.765 -6.437 -6.984 1.00 84.19 97 TYR A N 1
ATOM 731 C CA . TYR A 1 97 ? -7.905 -6.669 -6.089 1.00 84.19 97 TYR A CA 1
ATOM 732 C C . TYR A 1 97 ? -9.209 -5.983 -6.534 1.00 84.19 97 TYR A C 1
ATOM 734 O O . TYR A 1 97 ? -10.179 -5.971 -5.777 1.00 84.19 97 TYR A O 1
ATOM 742 N N . ARG A 1 98 ? -9.233 -5.400 -7.741 1.00 69.75 98 ARG A N 1
ATOM 743 C CA . ARG A 1 98 ? -10.363 -4.626 -8.287 1.00 69.75 98 ARG A CA 1
ATOM 744 C C . ARG A 1 98 ? -11.544 -5.483 -8.752 1.00 69.75 98 ARG A C 1
ATOM 746 O O . ARG A 1 98 ? -11.301 -6.528 -9.392 1.00 69.75 98 ARG A O 1
#

Secondary structure (DSSP, 8-state):
-PPPP-----------------------PPPBGGGSEEPPHHHHHHHHHTT--TTTT---SSS--EEEEE-TT-EEEEEETTS-SBPEEEEEEGGGG-

pLDDT: mean 71.62, std 17.2, range [42.47, 91.06]